Protein AF-W1YV01-F1 (afdb_monomer_lite)

Structure (mmCIF, N/CA/C/O backbone):
data_AF-W1YV01-F1
#
_entry.id   AF-W1YV01-F1
#
loop_
_atom_site.group_PDB
_atom_site.id
_atom_site.type_symbol
_atom_site.label_atom_id
_atom_site.label_alt_id
_atom_site.label_comp_id
_atom_site.label_asym_id
_atom_site.label_entity_id
_atom_site.label_seq_id
_atom_site.pdbx_PDB_ins_code
_atom_site.Cartn_x
_atom_site.Cartn_y
_atom_site.Cartn_z
_atom_site.occupancy
_atom_site.B_iso_or_equiv
_atom_site.auth_seq_id
_atom_site.auth_comp_id
_atom_site.auth_asym_id
_atom_site.auth_atom_id
_atom_site.pdbx_PDB_model_num
ATOM 1 N N . MET A 1 1 ? 1.089 -1.283 15.051 1.00 77.00 1 MET A N 1
ATOM 2 C CA . MET A 1 1 ? 1.819 -0.895 13.832 1.00 77.00 1 MET A CA 1
ATOM 3 C C . MET A 1 1 ? 0.905 0.041 13.078 1.00 77.00 1 MET A C 1
ATOM 5 O O . MET A 1 1 ? -0.267 -0.299 12.965 1.00 77.00 1 MET A O 1
ATOM 9 N N . SER A 1 2 ? 1.394 1.215 12.687 1.00 93.94 2 SER A N 1
ATOM 10 C CA . SER A 1 2 ? 0.591 2.196 11.946 1.00 93.94 2 SER A CA 1
ATOM 11 C C . SER A 1 2 ? 0.422 1.786 10.486 1.00 93.94 2 SER A C 1
ATOM 13 O O . SER A 1 2 ? 1.221 1.005 9.953 1.00 93.94 2 SER A O 1
ATOM 15 N N . LEU A 1 3 ? -0.565 2.370 9.805 1.00 97.00 3 LEU A N 1
ATOM 16 C CA . LEU A 1 3 ? -0.752 2.177 8.368 1.00 97.00 3 LEU A CA 1
ATOM 17 C C . LEU A 1 3 ? 0.531 2.499 7.588 1.00 97.00 3 LEU A C 1
ATOM 19 O O . LEU A 1 3 ? 0.931 1.741 6.704 1.00 97.00 3 LEU A O 1
ATOM 23 N N . LEU A 1 4 ? 1.213 3.598 7.921 1.00 96.38 4 LEU A N 1
ATOM 24 C CA . LEU A 1 4 ? 2.431 4.008 7.219 1.00 96.38 4 LEU A CA 1
ATOM 25 C C . LEU A 1 4 ? 3.575 2.995 7.386 1.00 96.38 4 LEU A C 1
ATOM 27 O O . LEU A 1 4 ? 4.312 2.735 6.431 1.00 96.38 4 LEU A O 1
ATOM 31 N N . GLU A 1 5 ? 3.736 2.417 8.577 1.00 95.94 5 GLU A N 1
ATOM 32 C CA . GLU A 1 5 ? 4.725 1.364 8.826 1.00 95.94 5 GLU A CA 1
ATOM 33 C C . GLU A 1 5 ? 4.416 0.115 7.996 1.00 95.94 5 GLU A C 1
ATOM 35 O O . GLU A 1 5 ? 5.297 -0.385 7.292 1.00 95.94 5 GLU A O 1
ATOM 40 N N . THR A 1 6 ? 3.159 -0.340 8.003 1.00 97.69 6 THR A N 1
ATOM 41 C CA . THR A 1 6 ? 2.710 -1.491 7.209 1.00 97.69 6 THR A CA 1
ATOM 42 C C . THR A 1 6 ? 2.937 -1.265 5.714 1.00 97.69 6 THR A C 1
ATOM 44 O O . THR A 1 6 ? 3.490 -2.128 5.033 1.00 97.69 6 THR A O 1
ATOM 47 N N . LEU A 1 7 ? 2.596 -0.083 5.190 1.00 97.94 7 LEU A N 1
ATOM 48 C CA . LEU A 1 7 ? 2.804 0.249 3.779 1.00 97.94 7 LEU A CA 1
ATOM 49 C C . LEU A 1 7 ? 4.288 0.262 3.385 1.00 97.94 7 LEU A C 1
ATOM 51 O O . LEU A 1 7 ? 4.639 -0.204 2.298 1.00 97.94 7 LEU A O 1
ATOM 55 N N . ASN A 1 8 ? 5.171 0.753 4.258 1.00 96.31 8 ASN A N 1
ATOM 56 C CA . ASN A 1 8 ? 6.612 0.711 4.009 1.00 96.31 8 ASN A CA 1
ATOM 57 C C . ASN A 1 8 ? 7.161 -0.721 4.025 1.00 96.31 8 ASN A C 1
ATOM 59 O O . ASN A 1 8 ? 7.997 -1.058 3.186 1.00 96.31 8 ASN A O 1
ATOM 63 N N . GLN A 1 9 ? 6.672 -1.580 4.922 1.00 97.44 9 GLN A N 1
ATOM 64 C CA . GLN A 1 9 ? 7.049 -2.994 4.934 1.00 97.44 9 GLN A CA 1
ATOM 65 C C . GLN A 1 9 ? 6.603 -3.717 3.664 1.00 97.44 9 GLN A C 1
ATOM 67 O O . GLN A 1 9 ? 7.402 -4.442 3.073 1.00 97.44 9 GLN A O 1
ATOM 72 N N . ILE A 1 10 ? 5.376 -3.474 3.196 1.00 98.19 10 ILE A N 1
ATOM 73 C CA . ILE A 1 10 ? 4.888 -4.018 1.922 1.00 98.19 10 ILE A CA 1
ATOM 74 C C . ILE A 1 10 ? 5.782 -3.538 0.774 1.00 98.19 10 ILE A C 1
ATOM 76 O O . ILE A 1 10 ? 6.247 -4.350 -0.023 1.00 98.19 10 ILE A O 1
ATOM 80 N N . ALA A 1 11 ? 6.095 -2.240 0.699 1.00 97.50 11 ALA A N 1
ATOM 81 C CA . ALA A 1 11 ? 6.990 -1.713 -0.331 1.00 97.50 11 ALA A CA 1
ATOM 82 C C . ALA A 1 11 ? 8.362 -2.413 -0.312 1.00 97.50 11 ALA A C 1
ATOM 84 O O . ALA A 1 11 ? 8.854 -2.839 -1.359 1.00 97.50 11 ALA A O 1
ATOM 85 N N . GLN A 1 12 ? 8.937 -2.617 0.878 1.00 97.06 12 GLN A N 1
ATOM 86 C CA . GLN A 1 12 ? 10.207 -3.320 1.056 1.00 97.06 12 GLN A CA 1
ATOM 87 C C . GLN A 1 12 ? 10.130 -4.792 0.628 1.00 97.06 12 GLN A C 1
ATOM 89 O O . GLN A 1 12 ? 11.003 -5.253 -0.107 1.00 97.06 12 GLN A O 1
ATOM 94 N N . GLN A 1 13 ? 9.084 -5.520 1.029 1.00 97.12 13 GLN A N 1
ATOM 95 C CA . GLN A 1 13 ? 8.845 -6.910 0.618 1.00 97.12 13 GLN A CA 1
ATOM 96 C C . GLN A 1 13 ? 8.687 -7.033 -0.899 1.00 97.12 13 GLN A C 1
ATOM 98 O O . GLN A 1 13 ? 9.121 -8.011 -1.507 1.00 97.12 13 GLN A O 1
ATOM 103 N N . LEU A 1 14 ? 8.100 -6.016 -1.532 1.00 97.00 14 LEU A N 1
ATOM 104 C CA . LEU A 1 14 ? 7.956 -5.965 -2.977 1.00 97.00 14 LEU A CA 1
ATOM 105 C C . LEU A 1 14 ? 9.227 -5.474 -3.702 1.00 97.00 14 LEU A C 1
ATOM 107 O O . LEU A 1 14 ? 9.262 -5.484 -4.936 1.00 97.00 14 LEU A O 1
ATOM 111 N N . GLY A 1 15 ? 10.278 -5.087 -2.976 1.00 96.69 15 GLY A N 1
ATOM 112 C CA . GLY A 1 15 ? 11.507 -4.541 -3.554 1.00 96.69 15 GLY A CA 1
ATOM 113 C C . GLY A 1 15 ? 11.295 -3.191 -4.243 1.00 96.69 15 GLY A C 1
ATOM 114 O O . GLY A 1 15 ? 12.006 -2.863 -5.190 1.00 96.69 15 GLY A O 1
ATOM 115 N N . LEU A 1 16 ? 10.290 -2.428 -3.808 1.00 96.00 16 LEU A N 1
ATOM 116 C CA . LEU A 1 16 ? 9.930 -1.136 -4.374 1.00 96.00 16 LEU A CA 1
ATOM 117 C C . LEU A 1 16 ? 10.509 -0.017 -3.505 1.00 96.00 16 LEU A C 1
ATOM 119 O O . LEU A 1 16 ? 10.129 0.104 -2.339 1.00 96.00 16 LEU A O 1
ATOM 123 N N . PRO A 1 17 ? 11.389 0.842 -4.048 1.00 96.00 17 PRO A N 1
ATOM 124 C CA . PRO A 1 17 ? 11.788 2.056 -3.357 1.00 96.00 17 PRO A CA 1
ATOM 125 C C . PRO A 1 17 ? 10.553 2.911 -3.056 1.00 96.00 17 PRO A C 1
ATOM 127 O O . PRO A 1 17 ? 9.779 3.216 -3.963 1.00 96.00 17 PRO A O 1
ATOM 130 N N . SER A 1 18 ? 10.383 3.328 -1.805 1.00 95.44 18 SER A N 1
ATOM 131 C CA . SER A 1 18 ? 9.308 4.227 -1.382 1.00 95.44 18 SER A CA 1
ATOM 132 C C . SER A 1 18 ? 9.863 5.512 -0.768 1.00 95.44 18 SER A C 1
ATOM 134 O O . SER A 1 18 ? 10.998 5.561 -0.286 1.00 95.44 18 SER A O 1
ATOM 136 N N . ALA A 1 19 ? 9.057 6.570 -0.798 1.00 95.19 19 ALA A N 1
ATOM 137 C CA . ALA A 1 19 ? 9.256 7.776 -0.004 1.00 95.19 19 ALA A CA 1
ATOM 138 C C . ALA A 1 19 ? 7.920 8.249 0.578 1.00 95.19 19 ALA A C 1
ATOM 140 O O . ALA A 1 19 ? 6.854 7.890 0.073 1.00 95.19 19 ALA A O 1
ATOM 141 N N . VAL A 1 20 ? 7.987 9.073 1.622 1.00 94.44 20 VAL A N 1
ATOM 142 C CA . VAL A 1 20 ? 6.809 9.674 2.256 1.00 94.44 20 VAL A CA 1
ATOM 143 C C . VAL A 1 20 ? 6.649 11.103 1.751 1.00 94.44 20 VAL A C 1
ATOM 14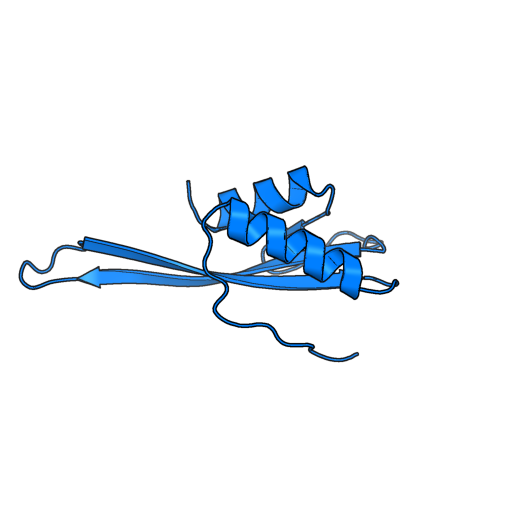5 O O . VAL A 1 20 ? 7.597 11.881 1.824 1.00 94.44 20 VAL A O 1
ATOM 148 N N . ALA A 1 21 ? 5.460 11.437 1.247 1.00 88.44 21 ALA A N 1
ATOM 149 C CA . ALA A 1 21 ? 5.057 12.722 0.663 1.00 88.44 21 ALA A CA 1
ATOM 150 C C . ALA A 1 21 ? 5.823 13.177 -0.600 1.00 88.44 21 ALA A C 1
ATOM 152 O O . ALA A 1 21 ? 5.189 13.590 -1.570 1.00 88.44 21 ALA A O 1
ATOM 153 N N . LEU A 1 22 ? 7.156 13.093 -0.625 1.00 86.25 22 LEU A N 1
ATOM 154 C CA . LEU A 1 22 ? 7.997 13.521 -1.742 1.00 86.25 22 LEU A CA 1
ATOM 155 C C . LEU A 1 22 ? 9.175 12.566 -1.950 1.00 86.25 22 LEU A C 1
ATOM 157 O O . LEU A 1 22 ? 9.889 12.219 -1.011 1.00 86.25 22 LEU A O 1
ATOM 161 N N . TYR A 1 23 ? 9.429 12.203 -3.208 1.00 86.56 23 TYR A N 1
ATOM 162 C CA . TYR A 1 23 ? 10.635 11.476 -3.593 1.00 86.56 23 TYR A CA 1
ATOM 163 C C . TYR A 1 23 ? 11.738 12.464 -3.994 1.00 86.56 23 TYR A C 1
ATOM 165 O O . TYR A 1 23 ? 11.629 13.133 -5.017 1.00 86.56 23 TYR A O 1
ATOM 173 N N . THR A 1 24 ? 12.796 12.575 -3.190 1.00 85.50 24 THR A N 1
ATOM 174 C CA . THR A 1 24 ? 13.851 13.596 -3.371 1.00 85.50 24 THR A CA 1
ATOM 175 C C . THR A 1 24 ? 15.168 13.058 -3.930 1.00 85.50 24 THR A C 1
ATOM 177 O O . THR A 1 24 ? 16.049 13.843 -4.275 1.00 85.50 24 THR A O 1
ATOM 180 N N . LYS A 1 25 ? 15.340 11.732 -4.026 1.00 86.56 25 LYS A N 1
ATOM 181 C CA . LYS A 1 25 ? 16.596 11.129 -4.498 1.00 86.56 25 LYS A CA 1
ATOM 182 C C . LYS A 1 25 ? 16.735 11.271 -6.013 1.00 86.56 25 LYS A C 1
ATOM 184 O O . LYS A 1 25 ? 15.817 10.925 -6.754 1.00 86.56 25 LYS A O 1
ATOM 189 N N . THR A 1 26 ? 17.904 11.728 -6.457 1.00 84.88 26 THR A N 1
ATOM 190 C CA . THR A 1 26 ? 18.249 11.919 -7.870 1.00 84.88 26 THR A CA 1
ATOM 191 C C . THR A 1 26 ? 19.485 11.087 -8.260 1.00 84.88 26 THR A C 1
ATOM 193 O O . THR A 1 26 ? 20.469 11.084 -7.520 1.00 84.88 26 THR A O 1
ATOM 196 N N . PRO A 1 27 ? 19.464 10.380 -9.411 1.00 87.94 27 PRO A N 1
ATOM 197 C CA . PRO A 1 27 ? 18.296 10.165 -10.266 1.00 87.94 27 PRO A CA 1
ATOM 198 C C . PRO A 1 27 ? 17.229 9.319 -9.551 1.00 87.94 27 PRO A C 1
ATOM 200 O O . PRO A 1 27 ? 17.549 8.455 -8.735 1.00 87.94 27 PRO A O 1
ATOM 203 N N . ALA A 1 28 ? 15.955 9.580 -9.850 1.00 89.00 28 ALA A N 1
ATOM 204 C CA . ALA A 1 28 ? 14.876 8.735 -9.354 1.00 89.00 28 ALA A CA 1
ATOM 205 C C . ALA A 1 28 ? 14.953 7.348 -10.024 1.00 89.00 28 ALA A C 1
ATOM 207 O O . ALA A 1 28 ? 15.313 7.270 -11.205 1.00 89.00 28 ALA A O 1
ATOM 208 N N . PRO A 1 29 ? 14.614 6.258 -9.312 1.00 93.38 29 PRO A N 1
ATOM 209 C CA . PRO A 1 29 ? 14.517 4.934 -9.914 1.00 93.38 29 PRO A CA 1
ATOM 210 C C . PRO A 1 29 ? 13.477 4.887 -11.037 1.00 93.38 29 PRO A C 1
ATOM 212 O O . PRO A 1 29 ? 12.513 5.650 -11.041 1.00 93.38 29 PRO A O 1
ATOM 215 N N . ASP A 1 30 ? 13.610 3.915 -11.940 1.00 94.62 30 ASP A N 1
ATOM 216 C CA . ASP A 1 30 ? 12.627 3.693 -13.010 1.00 94.62 30 ASP A CA 1
ATOM 217 C C . ASP A 1 30 ? 11.245 3.291 -12.485 1.00 94.62 30 ASP A C 1
ATOM 219 O O . ASP A 1 30 ? 10.255 3.412 -13.204 1.00 94.62 30 ASP A O 1
ATOM 223 N N . THR A 1 31 ? 11.168 2.753 -11.265 1.00 95.50 31 THR A N 1
ATOM 224 C CA . THR A 1 31 ? 9.924 2.384 -10.585 1.00 95.50 31 THR A CA 1
ATOM 225 C C . THR A 1 31 ? 10.047 2.660 -9.093 1.00 95.50 31 THR A C 1
ATOM 227 O O . THR A 1 31 ? 10.994 2.198 -8.456 1.00 95.50 31 THR A O 1
ATOM 230 N N . TYR A 1 32 ? 9.101 3.413 -8.536 1.00 96.06 32 TYR A N 1
ATOM 231 C CA . TYR A 1 32 ? 9.075 3.772 -7.119 1.00 96.06 32 TYR A CA 1
ATOM 232 C C . TYR A 1 32 ? 7.659 4.138 -6.658 1.00 96.06 32 TYR A C 1
ATOM 234 O O . TYR A 1 32 ? 6.755 4.375 -7.465 1.00 96.06 32 TYR A O 1
ATOM 242 N N . LEU A 1 33 ? 7.479 4.181 -5.341 1.00 97.00 33 LEU A N 1
ATOM 243 C CA . LEU A 1 33 ? 6.237 4.562 -4.682 1.00 97.00 33 LEU A CA 1
ATOM 244 C C . LEU A 1 33 ? 6.401 5.890 -3.939 1.00 97.00 33 LEU A C 1
ATOM 246 O O . LEU A 1 33 ? 7.445 6.162 -3.342 1.00 97.00 33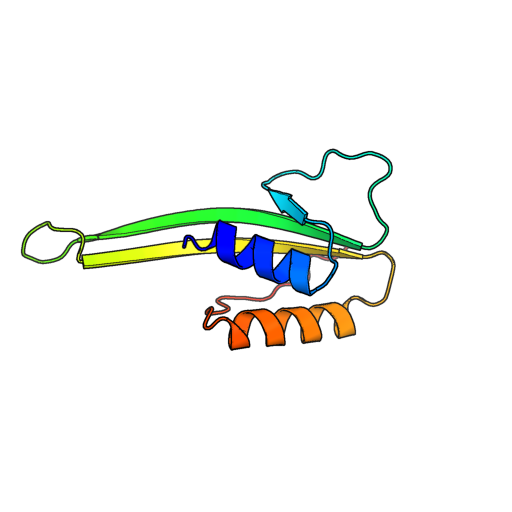 LEU A O 1
ATOM 250 N N . VAL A 1 34 ? 5.338 6.688 -3.912 1.00 96.88 34 VAL A N 1
ATOM 251 C CA . VAL A 1 34 ? 5.194 7.796 -2.961 1.00 96.88 34 VAL A CA 1
ATOM 252 C C . VAL A 1 34 ? 3.962 7.532 -2.115 1.00 96.88 34 VAL A C 1
ATOM 254 O O . VAL A 1 34 ? 2.866 7.368 -2.647 1.00 96.88 34 VAL A O 1
ATOM 257 N N . ILE A 1 35 ? 4.154 7.464 -0.802 1.00 98.00 35 ILE A N 1
ATOM 258 C CA . ILE A 1 35 ? 3.087 7.249 0.170 1.00 98.00 35 ILE A CA 1
ATOM 259 C C . ILE A 1 35 ? 2.763 8.596 0.809 1.00 98.00 35 ILE A C 1
ATOM 261 O O . ILE A 1 35 ? 3.632 9.236 1.402 1.00 98.00 35 ILE A O 1
ATOM 265 N N . THR A 1 36 ? 1.512 9.021 0.704 1.00 96.75 36 THR A N 1
ATOM 266 C CA . THR A 1 36 ? 1.027 10.276 1.280 1.00 96.75 36 THR A CA 1
ATOM 267 C C . THR A 1 36 ? -0.060 9.950 2.299 1.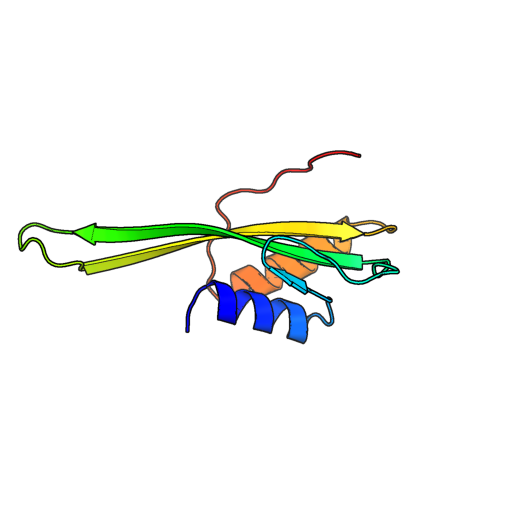00 96.75 36 THR A C 1
ATOM 269 O O . THR A 1 36 ? -1.162 9.585 1.883 1.00 96.75 36 THR A O 1
ATOM 272 N N . PRO A 1 37 ? 0.219 10.052 3.611 1.00 96.25 37 PRO A N 1
ATOM 273 C CA . PRO A 1 37 ? -0.821 10.011 4.635 1.00 96.25 37 PRO A CA 1
ATOM 274 C C . PRO A 1 37 ? -1.884 11.076 4.343 1.00 96.25 37 PRO A C 1
ATOM 276 O O . PRO A 1 37 ? -1.545 12.188 3.935 1.00 96.25 37 PRO A O 1
ATOM 279 N N . LEU A 1 38 ? -3.157 10.723 4.496 1.00 95.50 38 LEU A N 1
ATOM 280 C CA . LEU A 1 38 ? -4.288 11.600 4.199 1.00 95.50 38 LEU A CA 1
ATOM 281 C C . LEU A 1 38 ? -5.004 12.024 5.475 1.00 95.50 38 LEU A C 1
ATOM 283 O O . LEU A 1 38 ? -5.138 13.217 5.733 1.00 95.50 38 LEU A O 1
ATOM 287 N N . VAL A 1 39 ? -5.472 11.046 6.247 1.00 93.25 39 VAL A N 1
ATOM 288 C CA . VAL A 1 39 ? -6.324 11.260 7.416 1.00 93.25 39 VAL A CA 1
ATOM 289 C C . VAL A 1 39 ? -5.918 10.276 8.507 1.00 93.25 39 VAL A C 1
ATOM 291 O O . VAL A 1 39 ? -5.554 9.140 8.214 1.00 93.25 39 VAL A O 1
ATOM 294 N N . ASP A 1 40 ? -5.986 10.725 9.754 1.00 94.56 40 ASP A N 1
ATOM 295 C CA . ASP A 1 40 ? -5.920 9.891 10.951 1.00 94.56 40 ASP A CA 1
ATOM 296 C C . ASP A 1 40 ? -7.095 10.304 11.848 1.00 94.56 40 ASP A C 1
ATOM 298 O O . ASP A 1 40 ? -7.072 11.368 12.473 1.00 94.56 40 ASP A O 1
ATOM 302 N N . THR A 1 41 ? -8.184 9.534 11.791 1.00 94.50 41 THR A N 1
ATOM 303 C CA . THR A 1 41 ? -9.442 9.851 12.482 1.00 94.50 41 THR A CA 1
ATOM 304 C C . THR A 1 41 ? -9.571 9.019 13.744 1.00 94.50 41 THR A C 1
ATOM 306 O O . THR A 1 41 ? -9.486 7.796 13.693 1.00 94.50 41 THR A O 1
ATOM 309 N N . LEU A 1 42 ? -9.861 9.687 14.860 1.00 93.62 42 LEU A N 1
ATOM 310 C CA . LEU A 1 42 ? -10.220 9.066 16.131 1.00 93.62 42 LEU A CA 1
ATOM 311 C C . LEU A 1 42 ? -11.725 9.231 16.353 1.00 93.62 42 LEU A C 1
ATOM 313 O O . LEU A 1 42 ? -12.190 10.301 16.749 1.00 93.62 42 LEU A O 1
ATOM 317 N N . GLU A 1 43 ? -12.492 8.184 16.059 1.00 92.69 43 GLU A N 1
ATOM 318 C CA . GLU A 1 43 ? -13.945 8.205 16.213 1.00 92.69 43 GLU A CA 1
ATOM 319 C C . GLU A 1 43 ? -14.334 8.057 17.686 1.00 92.69 43 GLU A C 1
ATOM 321 O O . GLU A 1 43 ? -13.940 7.103 18.367 1.00 92.69 43 GLU A O 1
ATOM 326 N N . VAL A 1 44 ? -15.122 9.019 18.168 1.00 91.62 44 VAL A N 1
ATOM 327 C CA . VAL A 1 44 ? -15.643 9.068 19.538 1.00 91.62 44 VAL A CA 1
ATOM 328 C C . VAL A 1 44 ? -17.079 8.559 19.597 1.00 91.62 44 VAL A C 1
ATOM 330 O O . VAL A 1 44 ? -17.872 8.786 18.682 1.00 91.62 44 VAL A O 1
ATOM 333 N N . PHE A 1 45 ? -17.427 7.907 20.705 1.00 87.56 45 PHE A N 1
ATOM 334 C CA . PHE A 1 45 ? -18.764 7.361 20.948 1.00 87.56 45 PHE A CA 1
ATOM 335 C C . PHE A 1 45 ? -19.448 8.063 22.133 1.00 87.56 45 PHE A C 1
ATOM 337 O O . PHE A 1 45 ? -19.036 9.140 22.560 1.00 87.56 45 PHE A O 1
ATOM 344 N N . ALA A 1 46 ? -20.535 7.483 22.654 1.00 90.81 46 ALA A N 1
ATOM 345 C CA . ALA A 1 46 ? -21.383 8.099 23.681 1.00 90.81 46 ALA A CA 1
ATOM 346 C C . ALA A 1 46 ? -20.655 8.441 25.000 1.00 90.81 46 ALA A C 1
ATOM 348 O O . ALA A 1 46 ? -21.128 9.284 25.758 1.00 90.81 46 ALA A O 1
ATOM 349 N N . ASP A 1 47 ? -19.514 7.810 25.271 1.00 92.75 47 ASP A N 1
ATOM 350 C CA . ASP A 1 47 ? -18.655 8.075 26.427 1.00 92.75 47 ASP A CA 1
ATOM 351 C C . ASP A 1 47 ? -17.579 9.149 26.158 1.00 92.75 47 ASP A C 1
ATOM 353 O O . ASP A 1 47 ? -16.738 9.399 27.019 1.00 92.75 47 ASP A O 1
ATOM 357 N N . ASN A 1 48 ? -17.604 9.795 24.983 1.00 89.06 48 ASN A N 1
ATOM 358 C CA . ASN A 1 48 ? -16.591 10.732 24.480 1.00 89.06 48 ASN A CA 1
ATOM 359 C C . ASN A 1 48 ? -15.166 10.157 24.425 1.00 89.06 48 ASN A C 1
ATOM 361 O O . ASN A 1 48 ? -14.195 10.913 24.354 1.00 89.06 48 ASN A O 1
ATOM 365 N N . THR A 1 49 ? -15.026 8.833 24.441 1.00 91.94 49 THR A N 1
ATOM 366 C CA . THR A 1 49 ? -13.728 8.169 24.372 1.00 91.94 49 THR A CA 1
ATOM 367 C C . THR A 1 49 ? -13.509 7.655 22.947 1.00 91.94 49 THR A C 1
ATOM 369 O O . THR A 1 49 ? -14.444 7.114 22.347 1.00 91.94 49 THR A O 1
ATOM 372 N N . PRO A 1 50 ? -12.309 7.826 22.358 1.00 90.94 50 PRO A N 1
ATOM 373 C CA . PRO A 1 50 ? -12.001 7.223 21.070 1.00 90.94 50 PRO A CA 1
ATOM 374 C C . PRO A 1 50 ? -12.087 5.698 21.150 1.00 90.94 50 PRO A C 1
ATOM 376 O O . PRO A 1 50 ? -11.355 5.075 21.919 1.00 90.94 50 PRO A O 1
ATOM 379 N N . GLY A 1 51 ? -12.982 5.101 20.364 1.00 89.19 51 GLY A N 1
ATOM 380 C CA . GLY A 1 51 ? -13.154 3.645 20.308 1.00 89.19 51 GLY A CA 1
ATOM 381 C C . GLY A 1 51 ? -12.571 3.013 19.045 1.00 89.19 51 GLY A C 1
ATOM 382 O O . GLY A 1 51 ? -12.306 1.812 19.026 1.00 89.19 51 GLY A O 1
ATOM 383 N N . VAL A 1 52 ? -12.365 3.813 17.995 1.00 91.88 52 VAL A N 1
ATOM 384 C CA . VAL A 1 52 ? -11.847 3.370 16.697 1.00 91.88 52 VAL A CA 1
ATOM 385 C C . VAL A 1 52 ? -10.885 4.420 16.151 1.00 91.88 52 VAL A C 1
ATOM 387 O O . VAL A 1 52 ? -11.160 5.618 16.213 1.00 91.88 52 VAL A O 1
ATOM 390 N N . GLN A 1 53 ? -9.762 3.952 15.608 1.00 94.19 53 GLN A N 1
ATOM 391 C CA . GLN A 1 53 ? -8.831 4.757 14.827 1.00 94.19 53 GLN A CA 1
ATOM 392 C C . GLN A 1 53 ? -8.875 4.298 13.370 1.00 94.19 53 GLN A C 1
ATOM 394 O O . GLN A 1 53 ? -8.730 3.106 13.094 1.00 94.19 53 GLN A O 1
ATOM 399 N N . THR A 1 54 ? -9.033 5.248 12.453 1.00 95.44 54 THR A N 1
ATOM 400 C CA . THR A 1 54 ? -8.996 5.009 11.009 1.00 95.44 54 THR A CA 1
ATOM 401 C C . THR A 1 54 ? -7.895 5.860 10.395 1.00 95.44 54 THR A C 1
ATOM 403 O O . THR A 1 54 ? -8.009 7.084 10.322 1.00 95.44 54 THR A O 1
ATOM 406 N N . GLU A 1 55 ? -6.836 5.201 9.932 1.00 97.19 55 GLU A N 1
ATOM 407 C CA . GLU A 1 55 ? -5.769 5.825 9.154 1.00 97.19 55 GLU A CA 1
ATOM 408 C C . GLU A 1 55 ? -6.037 5.638 7.654 1.00 97.19 55 GLU A C 1
ATOM 410 O O . GLU A 1 55 ? -6.388 4.549 7.196 1.00 97.19 55 GLU A O 1
ATOM 415 N N . GLU A 1 56 ? -5.815 6.687 6.868 1.00 97.62 56 GLU A N 1
ATOM 416 C CA . GLU A 1 56 ? -5.918 6.663 5.413 1.00 97.62 56 GLU A CA 1
ATOM 417 C C . GLU A 1 56 ? -4.630 7.175 4.776 1.00 97.62 56 GLU A C 1
ATOM 419 O O . GLU A 1 56 ? -4.042 8.171 5.203 1.00 97.62 56 GLU A O 1
ATOM 424 N N . ALA A 1 57 ? -4.205 6.528 3.694 1.00 97.56 57 ALA A N 1
ATOM 425 C CA . ALA A 1 57 ? -3.053 6.953 2.916 1.00 97.56 57 ALA A CA 1
ATOM 426 C C . ALA A 1 57 ? -3.276 6.707 1.424 1.00 97.56 57 ALA A C 1
ATOM 428 O O . ALA A 1 57 ? -3.957 5.770 1.007 1.00 97.56 57 ALA A O 1
ATOM 429 N N . ARG A 1 58 ? -2.643 7.543 0.601 1.00 97.19 58 ARG A N 1
ATOM 430 C CA . ARG A 1 58 ? -2.567 7.375 -0.849 1.00 97.19 58 ARG A CA 1
ATOM 431 C C . ARG A 1 58 ? -1.214 6.801 -1.232 1.00 97.19 58 ARG A C 1
ATOM 433 O O . ARG A 1 58 ? -0.186 7.308 -0.795 1.00 97.19 58 ARG A O 1
ATOM 440 N N . ILE A 1 59 ? -1.216 5.810 -2.118 1.00 97.31 59 ILE A N 1
ATOM 441 C CA . ILE A 1 59 ? -0.002 5.281 -2.744 1.00 97.31 59 ILE A CA 1
ATOM 442 C C . ILE A 1 59 ? 0.007 5.721 -4.206 1.00 97.31 59 ILE A C 1
ATOM 444 O O . ILE A 1 59 ? -0.840 5.298 -4.994 1.00 97.31 59 ILE A O 1
ATOM 448 N N . ALA A 1 60 ? 0.959 6.572 -4.572 1.00 96.06 60 ALA A N 1
ATOM 449 C CA . ALA A 1 60 ? 1.238 6.912 -5.959 1.00 96.06 60 ALA A CA 1
ATOM 450 C C . ALA A 1 60 ? 2.303 5.960 -6.513 1.00 96.06 60 ALA A C 1
ATOM 452 O O . ALA A 1 60 ? 3.365 5.785 -5.913 1.00 96.06 60 ALA A O 1
ATOM 453 N N . VAL A 1 61 ? 2.004 5.344 -7.657 1.00 95.38 61 VAL A N 1
ATOM 454 C CA . VAL A 1 61 ? 2.885 4.392 -8.340 1.00 95.38 61 VAL A CA 1
ATOM 455 C C . VAL A 1 61 ? 3.492 5.076 -9.556 1.00 95.38 61 VAL A C 1
ATOM 457 O O . VAL A 1 61 ? 2.767 5.454 -10.475 1.00 95.38 61 VAL A O 1
ATOM 460 N N . PHE A 1 62 ? 4.816 5.192 -9.581 1.00 94.50 62 PHE A N 1
ATOM 461 C CA . PHE A 1 62 ? 5.561 5.705 -10.725 1.00 94.50 62 PHE A CA 1
ATOM 462 C C . PHE A 1 62 ? 6.327 4.559 -11.369 1.00 94.50 62 PHE A C 1
ATOM 464 O O . PHE A 1 62 ? 7.015 3.806 -10.680 1.00 94.50 62 PHE A O 1
ATOM 471 N N . THR A 1 63 ? 6.211 4.410 -12.687 1.00 93.62 63 THR A N 1
ATOM 472 C CA . THR A 1 63 ? 6.992 3.435 -13.448 1.00 93.62 63 THR A CA 1
ATOM 473 C C . THR A 1 63 ? 7.179 3.895 -14.890 1.00 93.62 63 THR A C 1
ATOM 475 O O . THR A 1 63 ? 6.260 4.451 -15.487 1.00 93.62 63 THR A O 1
ATOM 478 N N . ARG A 1 64 ? 8.364 3.661 -15.463 1.00 92.88 64 ARG A N 1
ATOM 479 C CA . ARG A 1 64 ? 8.607 3.831 -16.909 1.00 92.88 64 ARG A CA 1
ATOM 480 C C . ARG A 1 64 ? 8.035 2.686 -17.754 1.00 92.88 64 ARG A C 1
ATOM 482 O O . ARG A 1 64 ? 7.949 2.816 -18.971 1.00 92.88 64 ARG A O 1
ATOM 489 N N . GLY A 1 65 ? 7.699 1.558 -17.127 1.00 90.19 65 GLY A N 1
ATOM 490 C CA . GLY A 1 65 ? 7.197 0.359 -17.795 1.00 90.19 65 GLY A CA 1
ATOM 491 C C . GLY A 1 65 ? 5.674 0.231 -17.763 1.00 90.19 65 GLY A C 1
ATOM 492 O O . GLY A 1 65 ? 4.944 1.138 -17.368 1.00 90.19 65 GLY A O 1
ATOM 493 N N . ASN A 1 66 ? 5.177 -0.945 -18.153 1.00 91.69 66 ASN A N 1
ATOM 494 C CA . ASN A 1 66 ? 3.765 -1.281 -17.989 1.00 91.69 66 ASN A CA 1
ATOM 495 C C . ASN A 1 66 ? 3.426 -1.406 -16.493 1.00 91.69 66 ASN A C 1
ATOM 497 O O . ASN A 1 66 ? 3.919 -2.305 -15.813 1.00 91.69 66 ASN A O 1
ATOM 501 N N . TYR A 1 67 ? 2.551 -0.532 -15.996 1.00 92.69 67 TYR A N 1
ATOM 502 C CA . TYR A 1 67 ? 2.167 -0.504 -14.586 1.00 92.69 67 TYR A CA 1
ATOM 503 C C . TYR A 1 67 ? 1.164 -1.595 -14.185 1.00 92.69 67 TYR A C 1
ATOM 505 O O . TYR A 1 67 ? 0.982 -1.822 -12.992 1.00 92.69 67 TYR A O 1
ATOM 513 N N . LEU A 1 68 ? 0.508 -2.279 -15.133 1.00 94.94 68 LEU A N 1
ATOM 514 C CA . LEU A 1 68 ? -0.564 -3.236 -14.827 1.00 94.94 68 LEU A CA 1
ATOM 515 C C . LEU A 1 68 ? -0.092 -4.422 -13.960 1.00 94.94 68 LEU A C 1
ATOM 517 O O . LEU A 1 68 ? -0.729 -4.668 -12.935 1.00 94.94 68 LEU A O 1
ATOM 521 N N . PRO A 1 69 ? 1.037 -5.103 -14.256 1.00 96.25 69 PRO A N 1
ATOM 522 C CA . PRO A 1 69 ? 1.516 -6.195 -13.405 1.00 96.25 69 PRO A CA 1
ATOM 523 C C . PRO A 1 69 ? 1.925 -5.716 -12.006 1.00 96.25 69 PRO A C 1
ATOM 525 O O . PRO A 1 69 ? 1.668 -6.388 -11.008 1.00 96.25 69 PRO A O 1
ATOM 528 N N . LEU A 1 70 ? 2.536 -4.528 -11.922 1.00 95.69 70 LEU A N 1
ATOM 529 C CA . LEU A 1 70 ? 2.920 -3.912 -10.652 1.00 95.69 70 LEU A CA 1
ATOM 530 C C . LEU A 1 70 ? 1.690 -3.552 -9.812 1.00 95.69 70 LEU A C 1
ATOM 532 O O . LEU A 1 70 ? 1.658 -3.839 -8.618 1.00 95.69 70 LEU A O 1
ATOM 536 N N . ARG A 1 71 ? 0.667 -2.964 -10.440 1.00 95.56 71 ARG A N 1
ATOM 537 C CA . ARG A 1 71 ? -0.627 -2.662 -9.824 1.00 95.56 71 ARG A CA 1
ATOM 538 C C . ARG A 1 71 ? -1.251 -3.919 -9.234 1.00 95.56 71 ARG A C 1
ATOM 540 O O . ARG A 1 71 ? -1.714 -3.869 -8.098 1.00 95.56 71 ARG A O 1
ATOM 547 N N . ASP A 1 72 ? -1.283 -5.018 -9.983 1.00 97.31 72 ASP A N 1
ATOM 548 C CA . ASP A 1 72 ? -1.927 -6.257 -9.535 1.00 97.31 72 ASP A CA 1
ATOM 549 C C . ASP A 1 72 ? -1.181 -6.870 -8.352 1.00 97.31 72 ASP A C 1
ATOM 551 O O . ASP A 1 72 ? -1.786 -7.151 -7.322 1.00 97.31 72 ASP A O 1
ATOM 555 N N . ARG A 1 73 ? 0.150 -6.938 -8.435 1.00 97.75 73 ARG A N 1
ATOM 556 C CA . ARG A 1 73 ? 0.997 -7.408 -7.335 1.00 97.75 73 ARG A CA 1
ATOM 557 C C . ARG A 1 73 ? 0.866 -6.547 -6.074 1.00 97.75 73 ARG A C 1
ATOM 559 O O . ARG A 1 73 ? 0.762 -7.091 -4.979 1.00 97.75 73 ARG A O 1
ATOM 566 N N . LEU A 1 74 ? 0.845 -5.220 -6.219 1.00 97.62 74 LEU A N 1
ATOM 567 C CA . LEU A 1 74 ? 0.635 -4.307 -5.095 1.00 97.62 74 LEU A CA 1
ATOM 568 C C . LEU A 1 74 ? -0.763 -4.489 -4.492 1.00 97.62 74 LEU A C 1
ATOM 570 O O . LEU A 1 74 ? -0.901 -4.530 -3.278 1.00 97.62 74 LEU A O 1
ATOM 574 N N . THR A 1 75 ? -1.788 -4.644 -5.332 1.00 98.00 75 THR A N 1
ATOM 575 C CA . THR A 1 75 ? -3.167 -4.894 -4.884 1.00 98.00 75 THR A CA 1
ATOM 576 C C . THR A 1 75 ? -3.246 -6.140 -4.017 1.00 98.00 75 THR A C 1
ATOM 578 O O . THR A 1 75 ? -3.802 -6.077 -2.927 1.00 98.00 75 THR A O 1
ATOM 581 N N . THR A 1 76 ? -2.679 -7.251 -4.489 1.00 98.44 76 THR A N 1
ATOM 582 C CA . THR A 1 76 ? -2.672 -8.511 -3.745 1.00 98.44 76 THR A CA 1
ATOM 583 C C . THR A 1 76 ? -1.989 -8.342 -2.393 1.00 98.44 76 THR A C 1
ATOM 585 O O . THR A 1 76 ? -2.592 -8.670 -1.380 1.00 98.44 76 THR A O 1
ATOM 588 N N . ALA A 1 77 ? -0.799 -7.735 -2.357 1.00 98.44 77 ALA A N 1
ATOM 589 C CA . ALA A 1 77 ? -0.057 -7.543 -1.111 1.00 98.44 77 ALA A CA 1
ATOM 590 C C . ALA A 1 77 ? -0.800 -6.658 -0.090 1.00 98.44 77 ALA A C 1
ATOM 592 O O . ALA A 1 77 ? -0.761 -6.929 1.107 1.00 98.44 77 ALA A O 1
ATOM 593 N N . LEU A 1 78 ? -1.504 -5.614 -0.548 1.00 98.19 78 LEU A N 1
ATOM 594 C CA . LEU A 1 78 ? -2.326 -4.768 0.327 1.00 98.19 78 LEU A CA 1
ATOM 595 C C . LEU A 1 78 ? -3.491 -5.558 0.942 1.00 98.19 78 LEU A C 1
ATOM 597 O O . LEU A 1 78 ? -3.740 -5.447 2.140 1.00 98.19 78 LEU A O 1
ATOM 601 N N . LEU A 1 79 ? -4.180 -6.373 0.138 1.00 98.19 79 LEU A N 1
ATOM 602 C CA . LEU A 1 79 ? -5.301 -7.191 0.607 1.00 98.19 79 LEU A CA 1
ATOM 603 C C . LEU A 1 79 ? -4.841 -8.318 1.544 1.00 98.19 79 LEU A C 1
ATOM 605 O O . LEU A 1 79 ? -5.492 -8.574 2.552 1.00 98.19 79 LEU A O 1
ATOM 609 N N . GLU A 1 80 ? -3.706 -8.960 1.253 1.00 98.12 80 GLU A N 1
ATOM 610 C CA . GLU A 1 80 ? -3.095 -9.979 2.121 1.00 98.12 80 GLU A CA 1
ATOM 611 C C . GLU A 1 80 ? -2.660 -9.404 3.476 1.00 98.12 80 GLU A C 1
ATOM 613 O O . GLU A 1 80 ? -2.727 -10.097 4.489 1.00 98.12 80 GLU A O 1
ATOM 618 N N . ALA A 1 81 ? -2.283 -8.123 3.517 1.00 97.44 81 ALA A N 1
ATOM 619 C CA . ALA A 1 81 ? -2.010 -7.395 4.754 1.00 97.44 81 ALA A CA 1
ATOM 620 C C . ALA A 1 81 ? -3.283 -6.957 5.511 1.00 97.44 81 ALA A C 1
ATOM 622 O O . ALA A 1 81 ? -3.181 -6.291 6.540 1.00 97.44 81 ALA A O 1
ATOM 623 N N . GLY A 1 82 ? -4.476 -7.307 5.016 1.00 97.44 82 GLY A N 1
ATOM 624 C CA . GLY A 1 82 ? -5.757 -6.958 5.634 1.00 97.44 82 GLY A CA 1
ATOM 625 C C . GLY A 1 82 ? -6.17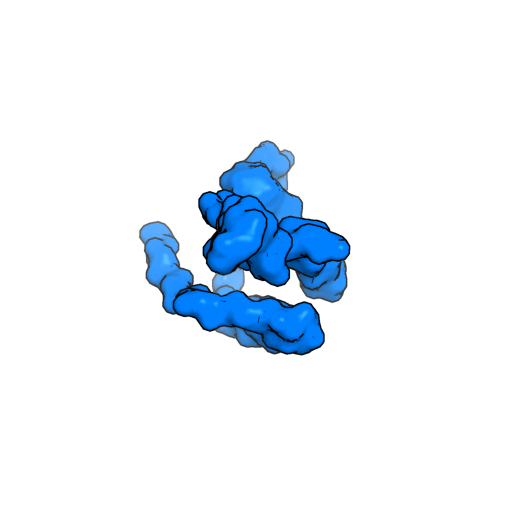1 -5.497 5.442 1.00 97.44 82 GLY A C 1
ATOM 626 O O . GLY A 1 82 ? -7.035 -5.014 6.170 1.00 97.44 82 GLY A O 1
ATOM 627 N N . LEU A 1 83 ? -5.566 -4.780 4.487 1.00 97.69 83 LEU A N 1
ATOM 628 C CA . LEU A 1 83 ? -5.884 -3.380 4.219 1.00 97.69 83 LEU A CA 1
ATOM 629 C C . LEU A 1 83 ? -7.085 -3.246 3.278 1.00 97.69 83 LEU A C 1
ATOM 631 O O . LEU A 1 83 ? -7.227 -3.976 2.295 1.00 97.69 83 LEU A O 1
ATOM 635 N N . THR A 1 84 ? -7.910 -2.233 3.530 1.00 97.56 84 THR A N 1
ATOM 636 C CA . THR A 1 84 ? -9.033 -1.868 2.660 1.00 97.56 84 THR A CA 1
ATOM 637 C C . THR A 1 84 ? -8.572 -0.905 1.568 1.00 97.56 84 THR A C 1
ATOM 639 O O . THR A 1 84 ? -7.961 0.125 1.846 1.00 97.56 84 THR A O 1
ATOM 642 N N . ILE A 1 85 ? -8.909 -1.199 0.310 1.00 97.50 85 ILE A N 1
ATOM 643 C CA . ILE A 1 85 ? -8.650 -0.303 -0.825 1.00 97.50 85 ILE A CA 1
ATOM 644 C C . ILE A 1 85 ? -9.920 0.504 -1.105 1.00 97.50 85 ILE A C 1
ATOM 646 O O . ILE A 1 85 ? -10.881 -0.018 -1.664 1.00 97.50 85 ILE A O 1
ATOM 650 N N . THR A 1 86 ? -9.915 1.786 -0.740 1.00 96.62 86 THR A N 1
ATOM 651 C CA . THR A 1 86 ? -11.075 2.687 -0.886 1.00 96.62 86 THR A CA 1
ATOM 652 C C . THR A 1 86 ? -11.235 3.251 -2.297 1.00 96.62 86 THR A C 1
ATOM 654 O O . THR A 1 86 ? -12.318 3.688 -2.681 1.00 96.62 86 THR A O 1
ATOM 657 N N . GLY A 1 87 ? -10.178 3.216 -3.111 1.00 95.56 87 GLY A N 1
AT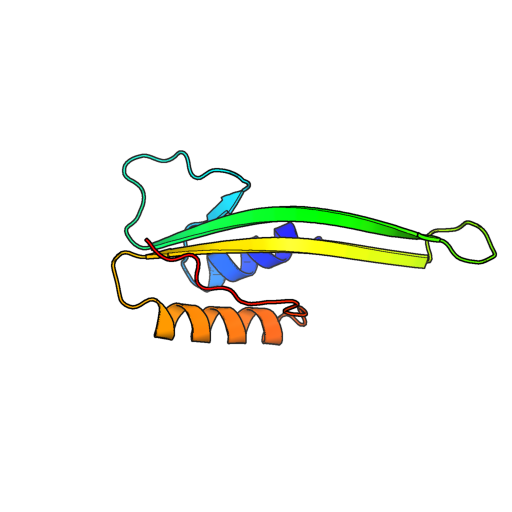OM 658 C CA . GLY A 1 87 ? -10.238 3.680 -4.489 1.00 95.56 87 GLY A CA 1
ATOM 659 C C . GLY A 1 87 ? -8.978 3.375 -5.286 1.00 95.56 87 GLY A C 1
ATOM 660 O O . GLY A 1 87 ? -7.89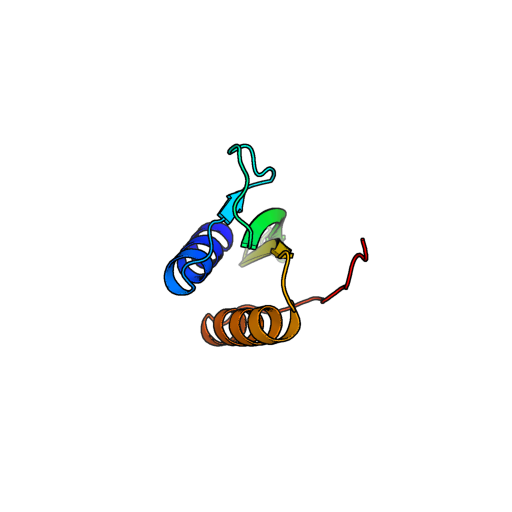5 3.149 -4.747 1.00 95.56 87 GLY A O 1
ATOM 661 N N . ARG A 1 88 ? -9.127 3.384 -6.611 1.00 94.25 88 ARG A N 1
ATOM 662 C CA . ARG A 1 88 ? -8.020 3.272 -7.561 1.00 94.25 88 ARG A CA 1
ATOM 663 C C . ARG A 1 88 ? -8.276 4.197 -8.733 1.00 94.25 88 ARG A C 1
ATOM 665 O O . ARG A 1 88 ? -9.315 4.105 -9.378 1.00 94.25 88 ARG A O 1
ATOM 672 N N . GLN A 1 89 ? -7.313 5.059 -9.019 1.00 93.56 89 GLN A N 1
ATOM 673 C CA . GLN A 1 89 ? -7.407 6.031 -10.099 1.00 93.56 89 GLN A CA 1
ATOM 674 C C . GLN A 1 89 ? -6.134 5.982 -10.938 1.00 93.56 89 GLN A C 1
ATOM 676 O O . GLN A 1 89 ? -5.031 5.875 -10.403 1.00 93.56 89 GLN A O 1
ATOM 681 N N . TYR A 1 90 ? -6.299 6.039 -12.257 1.00 90.06 90 TYR A N 1
ATOM 682 C CA . TYR A 1 90 ? -5.201 6.305 -13.178 1.00 90.06 90 TYR A CA 1
ATOM 683 C C . TYR A 1 90 ? -5.127 7.816 -13.382 1.00 90.06 90 TYR A C 1
ATOM 685 O O . TYR A 1 90 ? -6.116 8.420 -13.789 1.00 90.06 90 TYR A O 1
ATOM 693 N N . VAL A 1 91 ? -3.984 8.420 -13.060 1.00 84.44 91 VAL A N 1
ATOM 694 C CA . VAL A 1 91 ? -3.832 9.887 -13.048 1.00 84.44 91 VAL A CA 1
ATOM 695 C C . VAL A 1 91 ? -3.299 10.426 -14.386 1.00 84.44 91 VAL A C 1
ATOM 697 O O . VAL A 1 91 ? -3.222 11.633 -14.563 1.00 84.44 91 VAL A O 1
ATOM 700 N N . GLY A 1 92 ? -3.038 9.561 -15.376 1.00 73.00 92 GLY A N 1
ATOM 701 C CA . GLY A 1 92 ? -2.501 10.002 -16.668 1.00 73.00 92 GLY A CA 1
ATOM 702 C C . GLY A 1 92 ? -1.061 10.503 -16.573 1.00 73.00 92 GLY A C 1
ATOM 703 O O . GLY A 1 92 ? -0.476 10.517 -15.490 1.00 73.00 92 GLY A O 1
ATOM 704 N N . TYR A 1 93 ? -0.482 10.831 -17.729 1.00 54.88 93 TYR A N 1
ATOM 705 C CA . TYR A 1 93 ? 0.830 11.474 -17.827 1.00 54.88 93 TYR A CA 1
ATOM 706 C C . TYR A 1 93 ? 0.710 12.986 -17.612 1.00 54.88 93 TYR A C 1
ATOM 708 O O . TYR A 1 93 ? -0.330 13.551 -18.025 1.00 54.88 93 TYR A O 1
#

Foldseek 3Di:
DDPVVLLVVLCVVVVAAEDEPDDDDPPDDQKHKYKYWDDWDQDADPVRHRPDIDTDIDIDIHHPDDCVVVVVSSVVSCVVSVHDDPDDDDPDD

Radius of gyration: 15.21 Å; chains: 1; bounding box: 40×24×44 Å

Organism: NCBI:txid408170

Sequence (93 aa):
MSLLETLNQIAQQLGLPSAVALYTKTPAPDTYLVITPLVDTLEVFADNTPGVQTEEARIAVFTRGNYLPLRDRLTTALLEAGLTITGRQYVGY

Secondary structure (DSSP, 8-state):
--HHHHHHHHHHHTT--EEES----SSPPSEEEEEEEEEEEEEE-TTSSEEEEEEEEEEEEEESS-HHHHHHHHHHHHHHTT-----------

pLDDT: mean 93.63, std 6.06, range [54.88, 98.44]